Protein AF-A0A4V3KSE0-F1 (afdb_monomer)

Foldseek 3Di:
DVVLCCVQPVVVCVPPDDPDPVRSVVSSVVSVVVQQQDQDPPPRGGVVVCCVPPVVVVDDPDDPDDDDDDDDDDFDQDPVQWTDDPNDTDHDDDDD

Structure (mmCIF, N/CA/C/O backbone):
data_AF-A0A4V3KSE0-F1
#
_entry.id   AF-A0A4V3KSE0-F1
#
loop_
_atom_site.group_PDB
_atom_site.id
_atom_site.type_symbol
_atom_site.label_atom_id
_atom_site.label_alt_id
_atom_site.label_comp_id
_atom_site.label_asym_id
_atom_site.label_entity_id
_atom_site.label_seq_id
_atom_site.pdbx_PDB_ins_code
_atom_site.Cartn_x
_atom_site.Cartn_y
_atom_site.Cartn_z
_atom_site.occupancy
_atom_site.B_iso_or_equiv
_atom_site.auth_seq_id
_atom_site.auth_comp_id
_atom_site.auth_asym_id
_atom_site.auth_atom_id
_atom_site.pdbx_PDB_model_num
ATOM 1 N N . ALA A 1 1 ? 2.285 5.923 13.123 1.00 62.09 1 ALA A N 1
ATOM 2 C CA . ALA A 1 1 ? 1.136 5.519 12.279 1.00 62.09 1 ALA A CA 1
ATOM 3 C C . ALA A 1 1 ? 0.778 4.035 12.433 1.00 62.09 1 ALA A C 1
ATOM 5 O O . ALA A 1 1 ? -0.404 3.738 12.562 1.00 62.09 1 ALA A O 1
ATOM 6 N N . VAL A 1 2 ? 1.765 3.129 12.500 1.00 73.94 2 VAL A N 1
ATOM 7 C CA . VAL A 1 2 ? 1.576 1.660 12.558 1.00 73.94 2 VAL A CA 1
ATOM 8 C C . VAL A 1 2 ? 0.559 1.201 13.623 1.00 73.94 2 VAL A C 1
ATOM 10 O O . VAL A 1 2 ? -0.442 0.584 13.276 1.00 73.94 2 VAL A O 1
ATOM 13 N N . LEU A 1 3 ? 0.708 1.633 14.882 1.00 88.75 3 LEU A N 1
ATOM 14 C CA . LEU A 1 3 ? -0.184 1.233 15.990 1.00 88.75 3 LEU A CA 1
ATOM 15 C C . LEU A 1 3 ? -1.673 1.581 15.785 1.00 88.75 3 LEU A C 1
ATOM 17 O O . LEU A 1 3 ? -2.557 0.931 16.341 1.00 88.75 3 LEU A O 1
ATOM 21 N N . ILE A 1 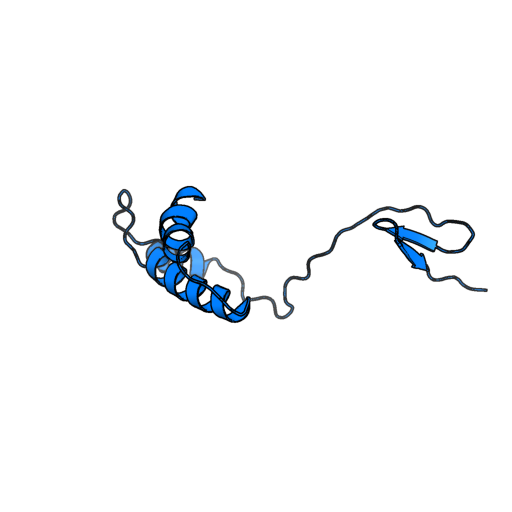4 ? -1.978 2.634 15.018 1.00 91.00 4 ILE A N 1
ATOM 22 C CA . ILE A 1 4 ? -3.366 3.054 14.768 1.00 91.00 4 ILE A CA 1
ATOM 23 C C . ILE A 1 4 ? -4.026 2.070 13.803 1.00 91.00 4 ILE A C 1
ATOM 25 O O . ILE A 1 4 ? -5.132 1.606 14.068 1.00 91.00 4 ILE A O 1
ATOM 29 N N . VAL A 1 5 ? -3.333 1.722 12.720 1.00 92.50 5 VAL A N 1
ATOM 30 C CA . VAL A 1 5 ? -3.805 0.749 11.727 1.00 92.50 5 VAL A CA 1
ATOM 31 C C . VAL A 1 5 ? -3.950 -0.632 12.365 1.00 92.50 5 VAL A C 1
ATOM 33 O O . VAL A 1 5 ? -4.982 -1.279 12.203 1.00 92.50 5 VAL A O 1
ATOM 36 N N . GLU A 1 6 ? -2.977 -1.054 13.174 1.00 94.25 6 GLU A N 1
ATOM 37 C CA . GLU A 1 6 ? -3.054 -2.318 13.914 1.00 94.25 6 GLU A CA 1
ATOM 38 C C . GLU A 1 6 ? -4.299 -2.385 14.806 1.00 94.25 6 GLU A C 1
ATOM 40 O O . GLU A 1 6 ? -5.050 -3.359 14.767 1.00 94.25 6 GLU A O 1
ATOM 45 N N . ARG A 1 7 ? -4.570 -1.328 15.581 1.00 94.31 7 ARG A N 1
ATOM 46 C CA . ARG A 1 7 ? -5.691 -1.308 16.526 1.00 94.31 7 ARG A CA 1
ATOM 47 C C . ARG A 1 7 ? -7.054 -1.180 15.850 1.00 94.31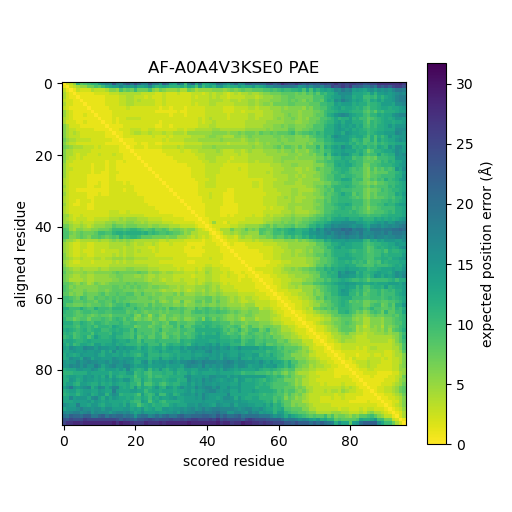 7 ARG A C 1
ATOM 49 O O . ARG A 1 7 ? -8.017 -1.785 16.317 1.00 94.31 7 ARG A O 1
ATOM 56 N N . TRP A 1 8 ? -7.159 -0.363 14.806 1.00 94.62 8 TRP A N 1
ATOM 57 C CA . TRP A 1 8 ? -8.446 -0.027 14.191 1.00 94.62 8 TRP A CA 1
ATOM 58 C C . TRP A 1 8 ? -8.801 -0.890 12.990 1.00 94.62 8 TRP A C 1
ATOM 60 O O . TRP A 1 8 ? -9.980 -0.964 12.659 1.00 94.62 8 TRP A O 1
ATOM 70 N N . ILE A 1 9 ? -7.826 -1.567 12.382 1.00 95.81 9 ILE A N 1
ATOM 71 C CA . ILE A 1 9 ? -8.045 -2.468 11.250 1.00 95.81 9 ILE A CA 1
ATOM 72 C C . ILE A 1 9 ? -7.707 -3.899 11.669 1.00 95.81 9 ILE A C 1
ATOM 74 O O . ILE A 1 9 ? -8.619 -4.702 11.865 1.00 95.81 9 ILE A O 1
ATOM 78 N N . LEU A 1 10 ? -6.429 -4.221 11.903 1.00 95.56 10 LEU A N 1
ATOM 79 C CA . LEU A 1 10 ? -5.997 -5.614 12.107 1.00 95.56 10 LEU A CA 1
ATOM 80 C C . LEU A 1 10 ? -6.681 -6.281 13.308 1.00 95.56 10 LEU A C 1
ATOM 82 O O . LEU A 1 10 ? -7.182 -7.401 13.206 1.00 95.56 10 LEU A O 1
ATOM 86 N N . ALA A 1 11 ? -6.803 -5.572 14.430 1.00 96.25 11 ALA A N 1
ATOM 87 C CA . ALA A 1 11 ? -7.448 -6.107 15.621 1.00 96.25 11 ALA A CA 1
ATOM 88 C C . ALA A 1 11 ? -8.940 -6.427 15.410 1.00 96.25 11 ALA A C 1
ATOM 90 O O . ALA A 1 11 ? -9.458 -7.289 16.116 1.00 96.25 11 ALA A O 1
ATOM 91 N N . ARG A 1 12 ? -9.637 -5.778 14.465 1.00 95.62 12 ARG A N 1
ATOM 92 C CA . ARG A 1 12 ? -11.039 -6.093 14.112 1.00 95.62 12 ARG A CA 1
ATOM 93 C C . ARG A 1 12 ? -11.150 -7.267 13.144 1.00 95.62 12 ARG A C 1
ATOM 95 O O . ARG A 1 12 ? -12.192 -7.914 13.091 1.00 95.62 12 ARG A O 1
ATOM 102 N N . LEU A 1 13 ? -10.087 -7.551 12.397 1.00 96.56 13 LEU A N 1
ATOM 103 C CA . LEU A 1 13 ? -10.025 -8.666 11.454 1.00 96.56 13 LEU A CA 1
ATOM 104 C C . LEU A 1 13 ? -9.599 -9.984 12.117 1.00 96.56 13 LEU A C 1
ATOM 106 O O . LEU A 1 13 ? -9.900 -11.041 11.579 1.00 96.56 13 LEU A O 1
ATOM 110 N N . ARG A 1 14 ? -8.971 -9.941 13.301 1.00 94.88 14 ARG A N 1
ATOM 111 C CA . ARG A 1 14 ? -8.328 -11.097 13.966 1.00 94.88 14 ARG A CA 1
ATOM 112 C C . ARG A 1 14 ? -9.192 -12.352 14.171 1.00 94.88 14 ARG A C 1
ATOM 114 O O . ARG A 1 14 ? -8.643 -13.436 14.286 1.00 94.88 14 ARG A O 1
ATOM 121 N N . ASN A 1 15 ? -10.517 -12.205 14.230 1.00 95.56 15 ASN A N 1
ATOM 122 C CA . ASN A 1 15 ? -11.467 -13.306 14.447 1.00 95.56 15 ASN A CA 1
ATOM 123 C C . ASN A 1 15 ? -12.352 -13.570 13.215 1.00 95.56 15 ASN A C 1
ATOM 125 O O . ASN A 1 15 ? -13.434 -14.140 13.337 1.00 95.5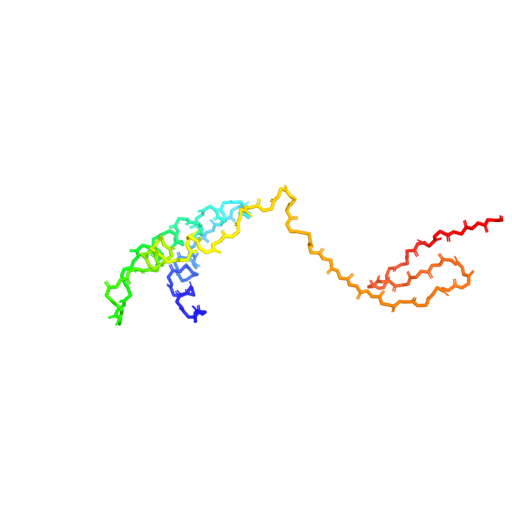6 15 ASN A O 1
ATOM 129 N N . ARG A 1 16 ? -11.939 -13.096 12.036 1.00 95.88 16 ARG A N 1
ATOM 130 C CA . ARG A 1 16 ? -12.660 -13.271 10.774 1.00 95.88 16 ARG A CA 1
ATOM 131 C C . ARG A 1 16 ? -11.831 -14.133 9.835 1.00 95.88 16 ARG A C 1
ATOM 133 O O . ARG A 1 16 ? -10.632 -13.919 9.689 1.00 95.88 16 ARG A O 1
ATOM 140 N N . SER A 1 17 ? -12.491 -15.070 9.168 1.00 96.81 17 SER A N 1
ATOM 141 C CA . SER A 1 17 ? -11.890 -15.864 8.099 1.00 96.81 17 SER A CA 1
ATOM 142 C C . SER A 1 17 ? -12.268 -15.279 6.743 1.00 96.81 17 SER A C 1
ATOM 144 O O . SER A 1 17 ? -13.407 -14.858 6.536 1.00 96.81 17 SER A O 1
ATOM 146 N N . PHE A 1 18 ? -11.305 -15.262 5.829 1.00 97.12 18 PHE A N 1
ATOM 147 C CA . PHE A 1 18 ? -11.465 -14.783 4.461 1.00 97.12 18 PHE A CA 1
ATOM 148 C C . PHE A 1 18 ? -11.074 -15.897 3.502 1.00 97.12 18 PHE A C 1
ATOM 150 O O . PHE A 1 18 ? -10.108 -16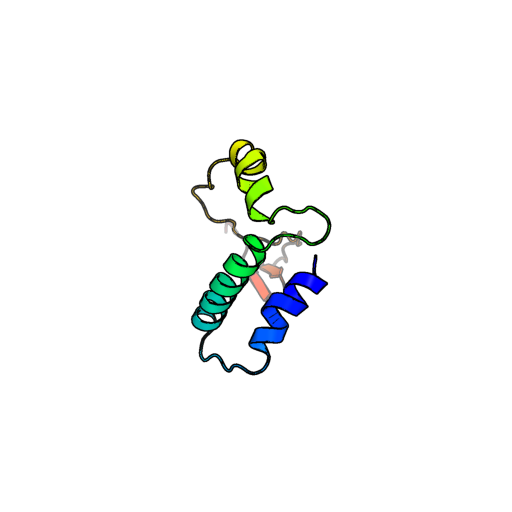.616 3.752 1.00 97.12 18 PHE A O 1
ATOM 157 N N . PHE A 1 19 ? -11.808 -16.019 2.402 1.00 97.06 19 PHE A N 1
ATOM 158 C CA . PHE A 1 19 ? -11.586 -17.069 1.403 1.00 97.06 19 PHE A CA 1
ATOM 159 C C . PHE A 1 19 ? -10.946 -16.535 0.118 1.00 97.06 19 PHE A C 1
ATOM 161 O O . PHE A 1 19 ? -10.715 -17.285 -0.824 1.00 97.06 19 PHE A O 1
ATOM 168 N N . SER A 1 20 ? -10.644 -15.236 0.068 1.00 97.88 20 SER A N 1
ATOM 169 C CA . SER A 1 20 ? -9.829 -14.633 -0.983 1.00 97.88 20 SER A CA 1
ATOM 170 C C . SER A 1 20 ? -9.166 -13.342 -0.506 1.00 97.88 20 SER A C 1
ATOM 172 O O . SER A 1 20 ? -9.666 -12.656 0.389 1.00 97.88 20 SER A O 1
ATOM 174 N N . ILE A 1 21 ? -8.058 -12.979 -1.157 1.00 97.50 21 ILE A N 1
ATOM 175 C CA . ILE A 1 21 ? -7.375 -11.696 -0.936 1.00 97.50 21 ILE A CA 1
ATOM 176 C C . ILE A 1 21 ? -8.294 -10.527 -1.314 1.00 97.50 21 ILE A C 1
ATOM 178 O O . ILE A 1 21 ? -8.339 -9.527 -0.605 1.00 97.50 21 ILE A O 1
ATOM 182 N N . ALA A 1 22 ? -9.081 -10.667 -2.385 1.00 97.81 22 ALA A N 1
ATOM 183 C CA . ALA A 1 22 ? -10.041 -9.647 -2.801 1.00 97.81 22 ALA A CA 1
ATOM 184 C C . ALA A 1 22 ? -11.074 -9.348 -1.701 1.00 97.81 22 ALA A C 1
ATOM 186 O O . ALA A 1 22 ? -11.335 -8.186 -1.395 1.00 97.81 22 ALA A O 1
ATOM 187 N N . GLN A 1 23 ? -11.605 -10.393 -1.056 1.00 97.50 23 GLN A N 1
ATOM 188 C CA . GLN A 1 23 ? -12.551 -10.249 0.050 1.00 97.50 23 GLN A CA 1
ATOM 189 C C . GLN A 1 23 ? -11.917 -9.547 1.258 1.00 97.50 23 GLN A C 1
ATOM 191 O O . GLN A 1 23 ? -12.539 -8.672 1.857 1.00 97.50 23 GLN A O 1
ATOM 196 N N . LEU A 1 24 ? -10.682 -9.912 1.612 1.00 97.62 24 LEU A N 1
ATOM 197 C CA . LEU A 1 24 ? -9.940 -9.249 2.684 1.00 97.62 24 LEU A CA 1
ATOM 198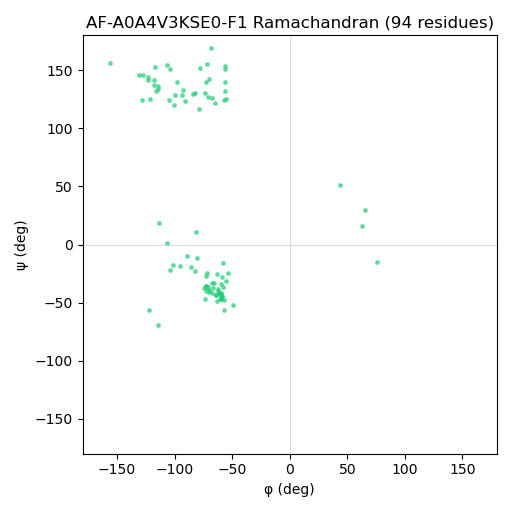 C C . LEU A 1 24 ? -9.721 -7.760 2.372 1.00 97.62 24 LEU A C 1
ATOM 200 O O . LEU A 1 24 ? -9.993 -6.910 3.219 1.00 97.62 24 LEU A O 1
ATOM 204 N N . ASN A 1 25 ? -9.288 -7.441 1.150 1.00 97.81 25 ASN A N 1
ATOM 205 C CA . ASN A 1 25 ? -9.026 -6.069 0.716 1.00 97.81 25 ASN A CA 1
ATOM 206 C C . ASN A 1 25 ? -10.286 -5.195 0.734 1.00 97.81 25 ASN A C 1
ATOM 208 O O . ASN A 1 25 ? -10.210 -4.049 1.170 1.00 97.81 25 ASN A O 1
ATOM 212 N N . ALA A 1 26 ? -11.440 -5.730 0.323 1.00 97.88 26 ALA A N 1
ATOM 213 C CA . ALA A 1 26 ? -12.709 -5.004 0.378 1.00 97.88 26 ALA A CA 1
ATOM 214 C C . ALA A 1 26 ? -13.051 -4.570 1.813 1.00 97.88 26 ALA A C 1
ATOM 216 O O . ALA A 1 26 ? -13.365 -3.412 2.069 1.00 97.88 26 ALA A O 1
ATOM 217 N N . VAL A 1 27 ? -12.887 -5.478 2.775 1.00 97.69 27 VAL A N 1
ATOM 218 C CA . VAL A 1 27 ? -13.162 -5.184 4.187 1.00 97.69 27 VAL A CA 1
ATOM 219 C C . VAL A 1 27 ? -12.127 -4.229 4.784 1.00 97.69 27 VAL A C 1
ATOM 221 O O . VAL A 1 27 ? -12.472 -3.373 5.596 1.00 97.69 27 VAL A O 1
ATOM 224 N N . ILE A 1 28 ? -10.854 -4.345 4.395 1.00 97.81 28 ILE A N 1
ATOM 225 C CA . ILE A 1 28 ? -9.834 -3.367 4.790 1.00 97.81 28 ILE A CA 1
ATOM 226 C C . ILE A 1 28 ? -10.210 -1.973 4.278 1.00 97.81 28 ILE A C 1
ATOM 228 O O . ILE A 1 28 ? -10.080 -1.017 5.040 1.00 97.81 28 ILE A O 1
ATOM 232 N N . ALA A 1 29 ? -10.705 -1.851 3.042 1.00 97.88 29 ALA A N 1
ATOM 233 C CA . ALA A 1 29 ? -11.119 -0.571 2.471 1.00 97.88 29 ALA A CA 1
ATOM 234 C C . ALA A 1 29 ? -12.267 0.075 3.268 1.00 97.88 29 ALA A C 1
ATOM 236 O O . ALA A 1 29 ? -12.193 1.261 3.581 1.00 97.88 29 ALA A O 1
ATOM 237 N N . GLU A 1 30 ? -13.268 -0.706 3.686 1.00 97.69 30 GLU A N 1
ATOM 238 C CA . GLU A 1 30 ? -14.352 -0.225 4.560 1.00 97.69 30 GLU A CA 1
ATOM 239 C C . GLU A 1 30 ? -13.822 0.299 5.907 1.00 97.69 30 GLU A C 1
ATOM 241 O O . GLU A 1 30 ? -14.179 1.390 6.355 1.00 97.69 30 GLU A O 1
ATOM 246 N N . LEU A 1 31 ? -12.933 -0.459 6.558 1.00 97.44 31 LEU A N 1
ATOM 247 C CA . LEU A 1 31 ? -12.347 -0.073 7.848 1.00 97.44 31 LEU A CA 1
ATOM 248 C C . LEU A 1 31 ? -11.420 1.141 7.731 1.00 97.44 31 LEU A C 1
ATOM 250 O O . LEU A 1 31 ? -11.322 1.942 8.663 1.00 97.44 31 LEU A O 1
ATOM 254 N N . LEU A 1 32 ? -10.726 1.269 6.602 1.00 97.00 32 LEU A N 1
ATOM 255 C CA . LEU A 1 32 ? -9.870 2.407 6.301 1.00 97.00 32 LEU A CA 1
ATOM 256 C C . LEU A 1 32 ? -10.700 3.679 6.119 1.00 97.00 32 LEU A C 1
ATOM 258 O O . LEU A 1 32 ? -10.333 4.720 6.663 1.00 97.00 32 LEU A O 1
ATOM 262 N N . GLU A 1 33 ? -11.835 3.585 5.428 1.00 97.56 33 GLU A N 1
ATOM 263 C CA . GLU A 1 33 ? -12.779 4.691 5.277 1.00 97.56 33 GLU A CA 1
ATOM 264 C C . GLU A 1 33 ? -13.293 5.160 6.646 1.00 97.56 33 GLU A C 1
ATOM 266 O O . GLU A 1 33 ? -13.249 6.349 6.970 1.00 97.56 33 GLU A O 1
ATOM 271 N N . GLU A 1 34 ? -13.686 4.228 7.517 1.00 96.75 34 GLU A N 1
ATOM 272 C CA . GLU A 1 34 ? -14.117 4.548 8.882 1.00 96.75 34 GLU A CA 1
ATOM 273 C C . GLU A 1 34 ? -12.990 5.213 9.700 1.00 96.75 34 GLU A C 1
ATOM 275 O O . GLU A 1 34 ? -13.211 6.193 10.417 1.00 96.75 34 GLU A O 1
ATOM 280 N N . LEU A 1 35 ? -11.753 4.721 9.571 1.00 95.69 35 LEU A N 1
ATOM 281 C CA . LEU A 1 35 ? -10.588 5.280 10.257 1.00 95.69 35 LEU A CA 1
ATOM 282 C C . LEU A 1 35 ? -10.231 6.693 9.768 1.00 95.69 35 LEU A C 1
ATOM 284 O O . LEU A 1 35 ? -9.811 7.534 10.575 1.00 95.69 35 LEU A O 1
ATOM 288 N N . ASN A 1 36 ? -10.370 6.951 8.469 1.00 95.94 36 ASN A N 1
ATOM 289 C CA . ASN A 1 36 ? -10.027 8.233 7.861 1.00 95.94 36 ASN A CA 1
ATOM 290 C C . ASN A 1 36 ? -11.036 9.329 8.215 1.00 95.94 36 ASN A C 1
ATOM 292 O O . ASN A 1 36 ? -10.621 10.458 8.476 1.00 95.94 36 ASN A O 1
ATOM 296 N N . ASN A 1 37 ? -12.323 8.987 8.318 1.00 96.50 37 ASN A N 1
ATOM 297 C CA . ASN A 1 37 ? -13.384 9.922 8.707 1.00 96.50 37 ASN A CA 1
ATOM 298 C C . ASN A 1 37 ? -13.481 10.141 10.231 1.00 96.50 37 ASN A C 1
ATOM 300 O O . ASN A 1 37 ? -14.160 11.054 10.694 1.00 96.50 37 ASN A O 1
ATOM 304 N N . ARG A 1 38 ? -12.799 9.331 11.048 1.00 94.25 38 ARG A N 1
ATOM 305 C CA . ARG A 1 38 ? -12.840 9.463 12.510 1.00 94.25 38 ARG A CA 1
ATOM 306 C C . ARG A 1 38 ? -12.032 10.675 13.011 1.00 94.25 38 ARG A C 1
ATOM 308 O O . ARG A 1 38 ? -10.827 10.725 12.739 1.00 94.25 38 ARG A O 1
ATOM 315 N N . PRO A 1 39 ? -12.604 11.541 13.875 1.00 94.75 39 PRO A N 1
ATOM 316 C CA . PRO A 1 39 ? -11.868 12.617 14.535 1.00 94.75 39 PRO A CA 1
ATOM 317 C C . PRO A 1 39 ? -10.661 12.117 15.338 1.00 94.75 39 PRO A C 1
ATOM 319 O O . PRO A 1 39 ? -10.738 11.167 16.130 1.00 94.75 39 PRO A O 1
ATOM 322 N N . MET A 1 40 ? -9.520 12.769 15.145 1.00 93.00 40 MET A N 1
ATOM 323 C CA . 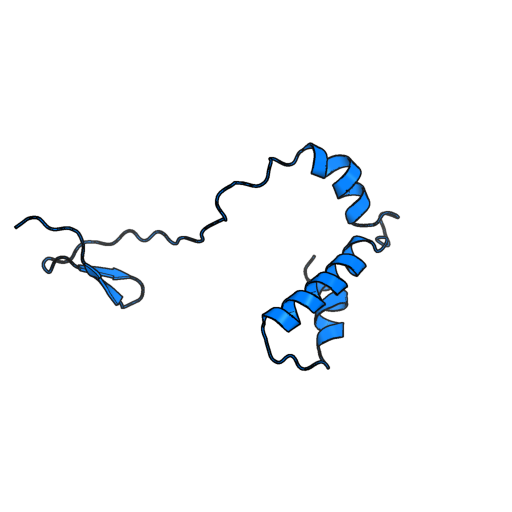MET A 1 40 ? -8.285 12.494 15.864 1.00 93.00 40 MET A CA 1
ATOM 324 C C . MET A 1 40 ? -8.295 13.201 17.218 1.00 93.00 40 MET A C 1
ATOM 326 O O . MET A 1 40 ? -8.504 14.407 17.312 1.00 93.00 40 MET A O 1
ATOM 330 N N . ARG A 1 41 ? -7.986 12.449 18.281 1.00 85.75 41 ARG A N 1
ATOM 331 C CA . ARG A 1 41 ? -8.139 12.886 19.680 1.00 85.75 41 ARG A CA 1
ATOM 332 C C . ARG A 1 41 ? -7.423 14.198 20.034 1.00 85.75 41 ARG A C 1
ATOM 334 O O . ARG A 1 41 ? -7.900 14.910 20.904 1.00 85.75 41 ARG A O 1
ATOM 341 N N . HIS A 1 42 ? -6.292 14.493 19.396 1.00 84.88 42 HIS A N 1
ATOM 342 C CA . HIS A 1 42 ? -5.486 15.686 19.690 1.00 84.88 42 HIS A CA 1
ATOM 343 C C . HIS A 1 42 ? -5.677 16.831 18.694 1.00 84.88 42 HIS A C 1
ATOM 345 O O . HIS A 1 42 ? -5.302 17.954 18.999 1.00 84.88 42 HIS A O 1
ATOM 351 N N . VAL A 1 43 ? -6.235 16.549 17.517 1.00 86.88 43 VAL A N 1
ATOM 352 C CA . VAL A 1 43 ? -6.340 17.517 16.414 1.00 86.88 43 VAL A CA 1
ATOM 353 C C . VAL A 1 43 ? -7.767 18.060 16.299 1.00 86.88 43 VAL A C 1
ATOM 355 O O . VAL A 1 43 ? -7.973 19.131 15.748 1.00 86.88 43 VAL A O 1
ATOM 358 N N . GLY A 1 44 ? 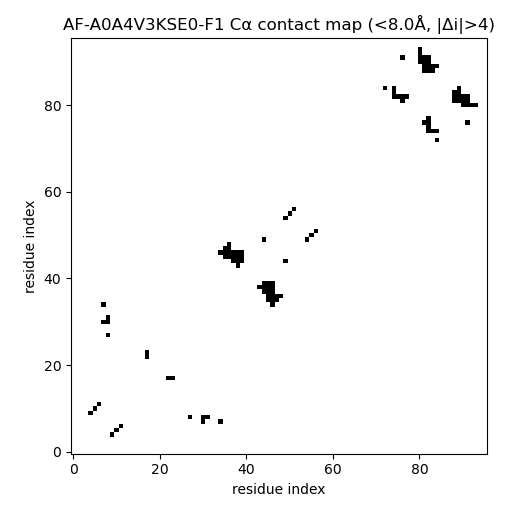-8.767 17.333 16.813 1.00 91.31 44 GLY A N 1
ATOM 359 C CA . GLY A 1 44 ? -10.184 17.706 16.704 1.00 91.31 44 GLY A CA 1
ATOM 360 C C . GLY A 1 44 ? -10.785 17.458 15.318 1.00 91.31 44 GLY A C 1
ATOM 361 O O . GLY A 1 44 ? -12.000 17.383 15.200 1.00 91.31 44 GLY A O 1
ATOM 362 N N . GLN A 1 45 ? -9.940 17.242 14.311 1.00 94.12 45 GLN A N 1
ATOM 363 C CA . GLN A 1 45 ? -10.304 16.912 12.937 1.00 94.12 45 GLN A CA 1
ATOM 364 C C . GLN A 1 45 ? -10.021 15.437 12.634 1.00 94.12 45 GLN A C 1
ATOM 366 O O . GLN A 1 45 ? -9.167 14.792 13.256 1.00 94.12 45 GLN A O 1
ATOM 371 N N . SER A 1 46 ? -10.748 14.889 11.676 1.00 95.69 46 SER A N 1
ATOM 372 C CA . SER A 1 46 ? -10.490 13.622 11.005 1.00 95.69 46 SER A CA 1
ATOM 373 C C . SER A 1 46 ? -9.235 13.689 10.132 1.00 95.69 46 SER A C 1
ATOM 375 O O . SER A 1 46 ? -8.658 14.749 9.908 1.00 95.69 46 SER A O 1
ATOM 377 N N . ARG A 1 47 ? -8.772 12.536 9.640 1.00 94.06 47 ARG A N 1
ATOM 378 C CA . ARG A 1 47 ? -7.642 12.492 8.693 1.00 94.06 47 ARG A CA 1
ATOM 379 C C . ARG A 1 47 ? -8.048 12.999 7.314 1.00 94.06 47 ARG A C 1
ATOM 381 O O . ARG A 1 47 ? -7.200 13.477 6.574 1.00 94.06 47 ARG A O 1
ATOM 388 N N . ARG A 1 48 ? -9.332 12.865 6.975 1.00 96.38 48 ARG A N 1
ATOM 389 C CA . ARG A 1 48 ? -9.873 13.262 5.678 1.00 96.38 48 ARG A CA 1
ATOM 390 C C . ARG A 1 48 ? -9.963 14.775 5.514 1.00 96.38 48 ARG A C 1
ATOM 392 O O . ARG A 1 48 ? -9.720 15.257 4.419 1.00 96.38 48 ARG A O 1
ATOM 399 N N . GLU A 1 49 ? -10.279 15.507 6.577 1.00 96.31 49 GLU A N 1
ATOM 400 C CA . GLU A 1 49 ? -10.434 16.968 6.517 1.00 96.31 49 GLU A CA 1
ATOM 401 C C . GLU A 1 49 ? -9.165 17.674 5.995 1.00 96.31 49 GLU A C 1
ATOM 403 O O . GLU A 1 49 ? -9.251 18.288 4.932 1.00 96.31 49 GLU A O 1
ATOM 408 N N . PRO A 1 50 ? -7.965 17.499 6.590 1.00 94.50 50 PRO A N 1
ATOM 409 C CA . PRO A 1 50 ? -6.741 18.100 6.050 1.00 94.50 50 PRO A CA 1
ATOM 410 C C . PRO A 1 50 ? -6.407 17.647 4.622 1.00 94.50 50 PRO A C 1
ATOM 412 O O . PRO A 1 50 ? -5.874 18.427 3.829 1.00 94.50 50 PRO A O 1
ATOM 415 N N . PHE A 1 51 ? -6.726 16.393 4.282 1.00 94.50 51 PHE A N 1
ATOM 416 C CA . PHE A 1 51 ? -6.505 15.868 2.939 1.00 94.50 51 PHE A CA 1
ATOM 417 C C . PHE A 1 51 ? -7.345 16.618 1.901 1.00 94.50 51 PHE A C 1
ATOM 419 O O . PHE A 1 51 ? -6.814 17.051 0.881 1.00 94.50 51 PHE A O 1
ATOM 426 N N . GLU A 1 52 ? -8.641 16.795 2.155 1.00 95.62 52 GLU A N 1
ATOM 427 C CA . GLU A 1 52 ? -9.546 17.490 1.232 1.00 95.62 52 GLU A CA 1
ATOM 428 C C . GLU A 1 52 ? -9.257 18.996 1.170 1.00 95.62 52 GLU A C 1
ATOM 430 O O . GLU A 1 52 ? -9.298 19.579 0.087 1.00 95.62 52 GLU A O 1
ATOM 435 N N . GLU A 1 53 ? -8.942 19.620 2.308 1.00 94.31 53 GLU A N 1
ATOM 436 C CA . GLU A 1 53 ? -8.723 21.068 2.403 1.00 94.31 53 GLU A CA 1
ATOM 437 C C . GLU A 1 53 ? -7.382 21.519 1.813 1.00 94.31 53 GLU A C 1
ATOM 439 O O . GLU A 1 53 ? -7.303 22.593 1.216 1.00 94.31 53 GLU A O 1
ATOM 444 N N . ILE A 1 54 ? -6.322 20.723 1.988 1.00 93.25 54 ILE A N 1
ATOM 445 C CA . ILE A 1 54 ? -4.945 21.154 1.714 1.00 93.25 54 ILE A CA 1
ATOM 446 C C . ILE A 1 54 ? -4.277 20.236 0.692 1.00 93.25 54 ILE A C 1
ATOM 448 O O . ILE A 1 54 ? -3.796 20.696 -0.345 1.00 93.25 54 ILE A O 1
ATOM 452 N N . GLU A 1 55 ? -4.222 18.934 0.973 1.00 94.19 55 GLU A N 1
ATOM 453 C CA . GLU A 1 55 ? -3.382 18.015 0.199 1.00 94.19 55 GLU A CA 1
ATOM 454 C C . GLU A 1 55 ? -3.923 17.796 -1.213 1.00 94.19 55 GLU A C 1
ATOM 456 O O . GLU A 1 55 ? -3.156 17.814 -2.175 1.00 94.19 55 GLU A O 1
ATOM 461 N N . ARG A 1 56 ? -5.245 17.656 -1.363 1.00 93.06 56 ARG A N 1
ATOM 462 C CA . ARG A 1 56 ? -5.907 17.339 -2.632 1.00 93.06 56 ARG A CA 1
ATOM 463 C C . ARG A 1 56 ? -5.601 18.355 -3.728 1.00 93.06 56 ARG A C 1
ATOM 465 O O . ARG A 1 56 ? -5.435 17.960 -4.879 1.00 93.06 56 ARG A O 1
ATOM 472 N N . ALA A 1 57 ? -5.482 19.634 -3.377 1.00 94.00 57 ALA A N 1
ATOM 473 C CA . ALA A 1 57 ? -5.126 20.692 -4.320 1.00 94.00 57 ALA A CA 1
ATOM 474 C C . ALA A 1 57 ? -3.650 20.638 -4.762 1.00 94.00 57 ALA A C 1
ATOM 476 O O . ALA A 1 57 ? -3.315 21.118 -5.843 1.00 94.00 57 ALA A O 1
ATOM 477 N N . ALA A 1 58 ? -2.772 20.048 -3.947 1.00 94.88 58 ALA A N 1
ATOM 478 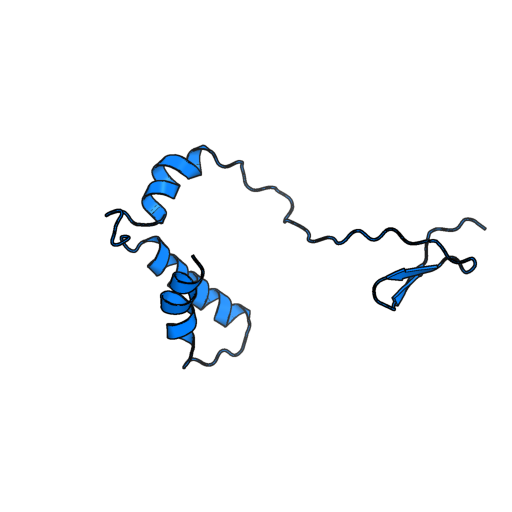C CA . ALA A 1 58 ? -1.350 19.892 -4.243 1.00 94.88 58 ALA A CA 1
ATOM 479 C C . ALA A 1 58 ? -1.021 18.584 -4.993 1.00 94.88 58 ALA A C 1
ATOM 481 O O . ALA A 1 58 ? 0.109 18.409 -5.460 1.00 94.88 58 ALA A O 1
ATOM 482 N N . LEU A 1 59 ? -1.979 17.657 -5.115 1.00 93.81 59 LEU A N 1
ATOM 483 C CA . LEU A 1 59 ? -1.769 16.384 -5.799 1.00 93.81 59 LEU A CA 1
ATOM 484 C C . LEU A 1 59 ? -1.683 16.559 -7.318 1.00 93.81 59 LEU A C 1
ATOM 486 O O . LEU A 1 59 ? -2.451 17.282 -7.950 1.00 93.81 59 LEU A O 1
ATOM 490 N N . LYS A 1 60 ? -0.758 15.812 -7.922 1.00 93.44 60 LYS A N 1
ATOM 491 C CA . LYS A 1 60 ? -0.715 15.624 -9.374 1.00 93.44 60 LYS A CA 1
ATOM 492 C C . LYS A 1 60 ? -1.871 14.717 -9.818 1.00 93.44 60 LYS A C 1
ATOM 494 O O . LYS A 1 60 ? -2.327 13.892 -9.023 1.00 93.44 60 LYS A O 1
ATOM 499 N N . PRO A 1 61 ? -2.322 14.818 -11.082 1.00 91.75 61 PRO A N 1
ATOM 500 C CA . PRO A 1 61 ? -3.276 13.862 -11.628 1.00 91.75 61 PRO A CA 1
ATOM 501 C C . PRO A 1 61 ? -2.739 12.432 -11.523 1.00 91.75 61 PRO A C 1
ATOM 503 O O . PRO A 1 61 ? -1.526 12.205 -11.565 1.00 91.75 61 PRO A O 1
ATOM 506 N N . LEU A 1 62 ? -3.660 11.472 -11.416 1.00 91.12 62 LEU A N 1
ATOM 507 C CA . LEU A 1 62 ? -3.327 10.053 -11.410 1.00 91.12 62 LEU A CA 1
ATOM 508 C C . LEU A 1 62 ? -2.557 9.704 -12.700 1.00 91.12 62 LEU A C 1
ATOM 510 O O . LEU A 1 62 ? -3.067 9.986 -13.789 1.00 91.12 62 LEU A O 1
ATOM 514 N N . PRO A 1 63 ? -1.347 9.120 -12.610 1.00 93.81 63 PRO A N 1
ATOM 515 C CA . PRO A 1 63 ? -0.621 8.671 -13.790 1.00 93.81 63 PRO A CA 1
ATOM 516 C C . PRO A 1 63 ? -1.455 7.686 -14.616 1.00 93.81 63 PRO A C 1
ATOM 518 O O . PRO A 1 63 ? -2.130 6.822 -14.062 1.00 93.81 63 PRO A O 1
ATOM 521 N N . ALA A 1 64 ? -1.398 7.810 -15.945 1.00 94.44 64 ALA A N 1
ATOM 522 C CA . ALA A 1 64 ? -2.144 6.929 -16.847 1.00 94.44 64 ALA A CA 1
ATOM 523 C C . ALA A 1 64 ? -1.650 5.473 -16.789 1.00 94.44 64 ALA A C 1
ATOM 525 O O . ALA A 1 64 ? -2.437 4.543 -16.944 1.00 94.44 64 ALA A O 1
ATOM 526 N N . ALA A 1 65 ? -0.348 5.288 -16.559 1.00 94.12 65 ALA A N 1
ATOM 527 C CA . ALA A 1 65 ? 0.249 3.984 -16.323 1.00 94.12 65 ALA A CA 1
ATOM 528 C C . ALA A 1 65 ? 0.299 3.703 -14.810 1.00 94.12 65 ALA A C 1
ATOM 530 O O . ALA A 1 65 ? 0.740 4.577 -14.053 1.00 94.12 65 ALA A O 1
ATOM 531 N N . PRO A 1 66 ? -0.122 2.508 -14.357 1.00 92.75 66 PRO A N 1
ATOM 532 C CA . PRO A 1 66 ? 0.092 2.070 -12.986 1.00 92.75 66 PRO A CA 1
ATOM 533 C C . PRO A 1 66 ? 1.573 2.105 -12.606 1.00 92.75 66 PRO A C 1
ATOM 535 O O . PRO A 1 66 ? 2.453 1.961 -13.452 1.00 92.75 66 PRO A O 1
ATOM 538 N N . PHE A 1 67 ? 1.852 2.264 -11.314 1.00 91.12 67 PHE A N 1
ATOM 539 C CA . PHE A 1 67 ? 3.207 2.074 -10.814 1.00 91.12 67 PHE A CA 1
ATOM 540 C C . PHE A 1 67 ? 3.617 0.607 -10.986 1.00 91.12 67 PHE A C 1
ATOM 542 O O . PHE A 1 67 ? 2.972 -0.287 -10.436 1.00 91.12 67 PHE A O 1
ATOM 549 N N . GLU A 1 68 ? 4.702 0.376 -11.717 1.00 92.75 68 GLU A N 1
ATOM 550 C CA . GLU A 1 68 ? 5.320 -0.936 -11.861 1.00 92.75 68 GLU A CA 1
ATOM 551 C C . GLU A 1 68 ? 6.536 -1.017 -10.942 1.00 92.75 68 GLU A C 1
ATOM 553 O O . GLU A 1 68 ? 7.475 -0.224 -11.044 1.00 92.75 68 GLU A O 1
ATOM 558 N N . TYR A 1 69 ? 6.504 -1.972 -10.014 1.00 91.31 69 TYR A N 1
ATOM 559 C CA . TYR A 1 69 ? 7.658 -2.261 -9.179 1.00 91.31 69 TYR A CA 1
ATOM 560 C C . TYR A 1 69 ? 8.738 -2.933 -10.027 1.00 91.31 69 TYR A C 1
ATOM 562 O O . TYR A 1 69 ? 8.481 -3.946 -10.674 1.00 91.31 69 TYR A O 1
ATOM 570 N N . ALA A 1 70 ? 9.944 -2.378 -9.995 1.00 90.69 70 ALA A N 1
ATOM 571 C CA . ALA A 1 70 ? 11.110 -2.945 -10.647 1.00 90.69 70 ALA A CA 1
ATOM 572 C C . ALA A 1 70 ? 12.282 -2.975 -9.666 1.00 90.69 70 ALA A C 1
ATOM 574 O O . ALA A 1 70 ? 12.432 -2.087 -8.826 1.00 90.69 70 ALA A O 1
ATOM 575 N N . GLU A 1 71 ? 13.117 -4.000 -9.798 1.00 88.75 71 GLU A N 1
ATOM 576 C CA . GLU A 1 71 ? 14.402 -4.099 -9.119 1.00 88.75 71 GLU A CA 1
ATOM 577 C C . GLU A 1 71 ? 15.509 -4.057 -10.167 1.00 88.75 71 GLU A C 1
ATOM 579 O O . GLU A 1 71 ? 15.449 -4.729 -11.198 1.00 88.75 71 GLU A O 1
ATOM 584 N N . TRP A 1 72 ? 16.533 -3.248 -9.909 1.00 89.44 72 TRP A N 1
ATOM 585 C CA . TRP A 1 72 ? 17.670 -3.106 -10.808 1.00 89.44 72 TRP A CA 1
ATOM 586 C C . TRP A 1 72 ? 18.859 -3.846 -10.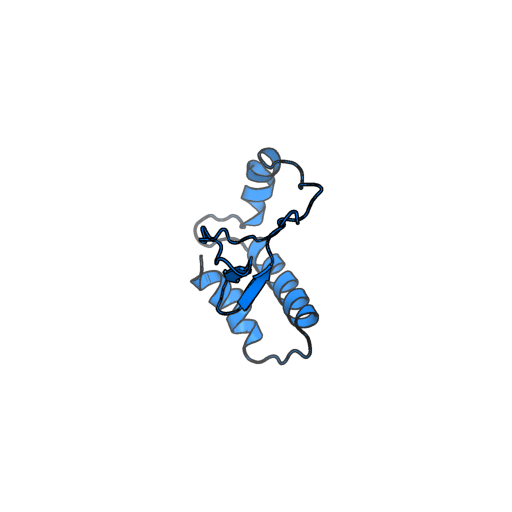221 1.00 89.44 72 TRP A C 1
ATOM 588 O O . TRP A 1 72 ? 19.302 -3.559 -9.109 1.00 89.44 72 TRP A O 1
ATOM 598 N N . LYS A 1 73 ? 19.412 -4.771 -11.002 1.00 87.50 73 LYS A N 1
ATOM 599 C CA . LYS A 1 73 ? 20.640 -5.482 -10.668 1.00 87.50 73 LYS A CA 1
ATOM 600 C C . LYS A 1 73 ? 21.673 -5.248 -11.758 1.00 87.50 73 LYS A C 1
ATOM 602 O O . LYS A 1 73 ? 21.443 -5.565 -12.922 1.00 87.50 73 LYS A O 1
ATOM 607 N N . SER A 1 74 ? 22.844 -4.762 -11.365 1.00 91.25 74 SER A N 1
ATOM 608 C CA . SER A 1 74 ? 24.021 -4.798 -12.230 1.00 91.25 74 SER A CA 1
ATOM 609 C C . SER A 1 74 ? 24.619 -6.204 -12.186 1.00 91.25 74 SER A C 1
ATOM 611 O O . SER A 1 74 ? 25.054 -6.660 -11.130 1.00 91.25 74 SER A O 1
ATOM 613 N N . ALA A 1 75 ? 24.637 -6.898 -13.323 1.00 90.19 75 ALA A N 1
ATOM 614 C CA . ALA A 1 75 ? 25.184 -8.246 -13.451 1.00 90.19 75 ALA A CA 1
ATOM 615 C C . ALA A 1 75 ? 26.194 -8.312 -14.603 1.00 90.19 75 ALA A C 1
ATOM 617 O O . ALA A 1 75 ? 26.040 -7.640 -15.623 1.00 90.19 75 ALA A O 1
ATOM 618 N N . LYS A 1 76 ? 27.236 -9.135 -14.442 1.00 91.69 76 LYS A N 1
ATOM 619 C CA . LYS A 1 76 ? 28.180 -9.433 -15.522 1.00 91.69 76 LYS A CA 1
ATOM 620 C C . LYS A 1 76 ? 27.605 -10.554 -16.385 1.00 91.69 76 LYS A C 1
ATOM 622 O O . LYS A 1 76 ? 27.225 -11.592 -15.855 1.00 91.69 76 LYS A O 1
ATOM 627 N N . VAL A 1 77 ? 27.583 -10.343 -17.699 1.00 93.50 77 VAL A N 1
ATOM 628 C CA . VAL A 1 77 ? 27.185 -11.366 -18.674 1.00 93.50 77 VAL A CA 1
ATOM 629 C C . VAL A 1 77 ? 28.232 -12.479 -18.688 1.00 93.50 77 VAL A C 1
ATOM 631 O O . VAL A 1 77 ? 29.428 -12.210 -18.844 1.00 93.50 77 VAL A O 1
ATOM 634 N N . HIS A 1 78 ? 27.789 -13.718 -18.497 1.00 91.56 78 HIS A N 1
ATOM 635 C CA . HIS A 1 78 ? 28.632 -14.901 -18.620 1.00 91.56 78 HIS A CA 1
ATOM 636 C C . HIS A 1 78 ? 28.843 -15.248 -20.114 1.00 91.56 78 HIS A C 1
ATOM 638 O O . HIS A 1 78 ? 27.996 -14.901 -20.939 1.00 91.56 78 HIS A O 1
ATOM 644 N N . PRO A 1 79 ? 29.962 -15.889 -20.518 1.00 91.19 79 PRO A N 1
ATOM 645 C CA . PRO A 1 79 ? 30.235 -16.198 -21.929 1.00 91.19 79 PRO A CA 1
ATOM 646 C C . PRO A 1 79 ? 29.183 -17.060 -22.643 1.00 91.19 79 PRO A C 1
ATOM 648 O O . PRO A 1 79 ? 29.167 -17.095 -23.867 1.00 91.19 79 PRO A O 1
ATOM 651 N N . ASP A 1 80 ? 28.302 -17.732 -21.904 1.00 92.00 80 ASP A N 1
ATOM 652 C CA . ASP A 1 80 ? 27.134 -18.446 -22.439 1.00 92.00 80 ASP A CA 1
ATOM 653 C C . ASP A 1 80 ? 25.929 -17.529 -22.728 1.00 92.00 80 ASP A C 1
ATOM 655 O O . ASP A 1 80 ? 24.833 -18.024 -22.982 1.00 92.00 80 ASP A O 1
ATOM 659 N N . TYR A 1 81 ? 26.112 -16.206 -22.682 1.00 92.00 81 TYR A N 1
ATOM 660 C CA . TYR A 1 81 ? 25.089 -15.184 -22.915 1.00 92.00 81 TYR A CA 1
ATOM 661 C C . TYR A 1 81 ? 23.960 -15.157 -21.881 1.00 92.00 81 TYR A C 1
ATOM 663 O O . TYR A 1 81 ? 22.842 -14.744 -22.198 1.00 92.00 81 TYR A O 1
ATOM 671 N N . HIS A 1 82 ? 24.244 -15.543 -20.637 1.00 94.00 82 HIS A N 1
ATOM 672 C CA . HIS A 1 82 ? 23.287 -15.435 -19.541 1.00 94.00 82 HIS A CA 1
ATOM 673 C C . HIS A 1 82 ? 23.757 -14.481 -18.436 1.00 94.00 82 HIS A C 1
ATOM 675 O O . HIS A 1 82 ? 24.951 -14.272 -18.206 1.00 94.00 82 HIS A O 1
ATOM 681 N N . VAL A 1 83 ? 22.786 -13.896 -17.736 1.00 94.31 83 VAL A N 1
ATOM 682 C CA . VAL A 1 83 ? 22.971 -13.199 -16.458 1.00 94.31 83 VAL A CA 1
ATOM 683 C C . VAL A 1 83 ? 22.173 -13.908 -15.375 1.00 94.31 83 VAL A C 1
ATOM 685 O O . VAL A 1 83 ? 21.053 -14.355 -15.611 1.00 94.31 83 VAL A O 1
ATOM 688 N N . GLU A 1 84 ? 22.738 -14.003 -14.177 1.00 93.88 84 GLU A N 1
ATOM 689 C CA . GLU A 1 84 ? 22.048 -14.588 -13.030 1.00 93.88 84 GLU A CA 1
ATOM 690 C C . GLU A 1 84 ? 21.300 -13.502 -12.238 1.00 93.88 84 GLU A C 1
ATOM 692 O O . GLU A 1 84 ? 21.905 -12.546 -11.737 1.00 93.88 84 GLU A O 1
ATOM 697 N N . VAL A 1 85 ? 19.990 -13.667 -12.060 1.00 91.75 85 VAL A N 1
ATOM 698 C CA . VAL A 1 85 ? 19.127 -12.859 -11.185 1.00 91.75 85 VAL A CA 1
ATOM 699 C C . VAL A 1 85 ? 18.350 -13.820 -10.294 1.00 91.75 85 VAL A C 1
ATOM 701 O O . VAL A 1 85 ? 17.726 -14.748 -10.795 1.00 91.75 85 VAL A O 1
ATOM 704 N N . ASP A 1 86 ? 18.453 -13.650 -8.975 1.00 90.75 86 ASP A N 1
ATOM 705 C CA . ASP A 1 86 ? 17.804 -14.509 -7.974 1.00 90.75 86 ASP A CA 1
ATOM 706 C C . ASP A 1 86 ? 17.909 -16.012 -8.264 1.00 90.75 86 ASP A C 1
ATOM 708 O O . ASP A 1 86 ? 16.922 -16.747 -8.270 1.00 90.75 86 ASP A O 1
ATOM 712 N N . LYS A 1 87 ? 19.145 -16.471 -8.514 1.00 91.44 87 LYS A N 1
ATOM 713 C CA . LYS A 1 87 ? 19.483 -17.874 -8.813 1.00 91.44 87 LYS A CA 1
ATOM 714 C C . LYS A 1 87 ? 18.838 -18.421 -10.094 1.00 91.44 87 LYS A C 1
ATOM 716 O O . LYS A 1 87 ? 18.805 -19.632 -10.299 1.00 91.44 87 LYS A O 1
ATOM 721 N N . THR A 1 88 ? 18.341 -17.536 -10.954 1.00 92.38 88 THR A N 1
ATOM 722 C CA . THR A 1 88 ? 17.745 -17.851 -12.253 1.00 92.38 88 THR A CA 1
ATOM 723 C C . THR A 1 88 ? 18.564 -17.191 -13.360 1.00 92.38 88 THR A C 1
ATOM 725 O O . THR A 1 88 ? 18.973 -16.037 -13.235 1.00 92.38 88 THR A O 1
ATOM 728 N N . PHE A 1 89 ? 18.818 -17.918 -14.448 1.00 93.25 89 PHE A N 1
ATOM 729 C CA . PHE A 1 89 ? 19.576 -17.412 -15.591 1.00 93.25 89 PHE A CA 1
ATOM 730 C C . PHE A 1 89 ? 18.644 -16.832 -16.651 1.00 93.25 89 PHE A C 1
ATOM 732 O O . PHE A 1 89 ? 17.711 -17.495 -17.097 1.00 93.25 89 PHE A O 1
ATOM 739 N N . TYR A 1 90 ? 18.934 -15.608 -17.080 1.00 92.75 90 TYR A N 1
ATOM 740 C CA . TYR A 1 90 ? 18.209 -14.908 -18.134 1.00 92.75 90 TYR A CA 1
ATOM 741 C C . TYR A 1 90 ? 19.140 -14.665 -19.313 1.00 92.75 90 TYR A C 1
ATOM 743 O O . TYR A 1 90 ? 20.266 -14.199 -19.130 1.00 92.75 90 TYR A O 1
ATOM 751 N N . SER A 1 91 ? 18.680 -14.987 -20.519 1.00 93.06 91 SER A N 1
ATOM 752 C CA . SER A 1 91 ? 19.455 -14.754 -21.734 1.00 93.06 91 SER A CA 1
ATOM 753 C C . SER A 1 91 ? 19.552 -13.260 -22.032 1.00 93.06 91 SER A C 1
ATOM 755 O O . SER A 1 91 ? 18.583 -12.516 -21.868 1.00 93.06 91 SER A O 1
ATOM 757 N N . VAL A 1 92 ? 20.709 -12.825 -22.521 1.00 90.56 92 VAL A N 1
ATOM 758 C CA . VAL A 1 92 ? 20.891 -11.471 -23.050 1.00 90.56 92 VAL A CA 1
ATOM 759 C C . VAL A 1 92 ? 20.916 -11.491 -24.581 1.00 90.56 92 VAL A C 1
ATOM 761 O O . VAL A 1 92 ? 21.325 -12.495 -25.174 1.00 90.56 92 VAL A O 1
ATOM 764 N N . PRO A 1 93 ? 20.492 -10.405 -25.255 1.00 89.81 93 PRO A N 1
ATOM 765 C CA . PRO A 1 93 ? 20.584 -10.319 -26.706 1.00 89.81 93 PRO A CA 1
ATOM 766 C C . PRO A 1 93 ? 22.024 -10.543 -27.182 1.00 89.81 93 PRO A C 1
ATOM 768 O O . PRO A 1 93 ? 22.939 -9.830 -26.769 1.00 89.81 93 PRO A O 1
ATOM 771 N N . HIS A 1 94 ? 22.212 -11.506 -28.080 1.00 81.88 94 HIS A N 1
ATOM 772 C CA . HIS A 1 94 ? 23.472 -11.743 -28.776 1.00 81.88 94 HIS A CA 1
ATOM 773 C C . HIS A 1 94 ? 23.224 -11.683 -30.286 1.00 81.88 94 HIS A C 1
ATOM 775 O O . HIS A 1 94 ? 22.160 -12.076 -30.764 1.00 81.88 94 HIS A O 1
ATOM 781 N N . ARG A 1 95 ? 24.186 -11.151 -31.043 1.00 75.75 95 ARG A N 1
ATOM 782 C CA . ARG A 1 95 ? 24.236 -11.339 -32.497 1.00 75.75 95 ARG A CA 1
ATOM 783 C C . ARG A 1 95 ? 25.244 -12.447 -32.770 1.00 75.75 95 ARG A C 1
ATOM 785 O O . ARG A 1 95 ? 26.344 -12.386 -32.222 1.00 75.75 95 ARG A O 1
ATOM 792 N N . LEU A 1 96 ? 24.826 -13.438 -33.555 1.00 60.38 96 LEU A N 1
ATOM 793 C CA . LEU A 1 96 ? 25.714 -14.421 -34.179 1.00 60.38 96 LEU A CA 1
ATOM 794 C C . LEU A 1 96 ? 26.588 -13.739 -35.236 1.00 60.38 96 LEU A C 1
ATOM 796 O O . LEU A 1 96 ? 26.061 -12.829 -35.920 1.00 60.38 96 LEU A O 1
#

Mean predicted aligned error: 7.45 Å

pLDDT: mean 92.63, std 6.14, range [60.38, 97.88]

Sequence (96 aa):
AVLIVERWILARLRNRSFFSIAQLNAVIAELLEELNNRPMRHVGQSRREPFEEIERAALKPLPAAPFEYAEWKSAKVHPDYHVEVDKTFYSVPHRL

Secondary structure (DSSP, 8-state):
-HHHHIIIIIHHHTT---SSHHHHHHHHHHHHHHHHHSPPTTTSS-SHHHIIIIIHHHPPPPPSSPPPP------PPPTTSEEEETTEEEEPP---

Solvent-accessible surface area (backbone atoms only — not comparable to full-atom values): 6300 Å² total; per-residue (Å²): 115,68,71,56,50,42,60,64,39,52,62,72,45,73,89,60,89,71,95,43,69,70,60,47,51,53,54,49,51,56,40,48,52,55,58,32,66,39,61,36,94,90,74,75,44,26,61,45,55,57,38,66,77,53,48,58,79,73,56,75,80,82,68,92,63,77,91,75,91,81,84,90,77,95,68,74,73,42,97,87,42,31,30,75,55,95,95,40,78,43,80,55,97,75,84,134

Radius of gyration: 22.74 Å; Cα contacts (8 Å, |Δi|>4): 56; chains: 1; bounding box: 45×40×54 Å